Protein AF-L1PBV8-F1 (afdb_monomer)

Structure (mmCIF, N/CA/C/O backbone):
data_AF-L1PBV8-F1
#
_entry.id   AF-L1PBV8-F1
#
loop_
_atom_site.group_PDB
_atom_site.id
_atom_site.type_symbol
_atom_site.label_atom_id
_atom_site.label_alt_id
_atom_site.label_comp_id
_atom_site.label_asym_id
_atom_site.label_entity_id
_atom_site.label_seq_id
_atom_site.pdbx_PDB_ins_code
_atom_site.Cartn_x
_atom_site.Cartn_y
_atom_site.Cartn_z
_atom_site.occupancy
_atom_site.B_iso_or_equiv
_atom_site.auth_seq_id
_atom_site.auth_comp_id
_atom_site.auth_asym_id
_atom_site.auth_atom_id
_atom_site.pdbx_PDB_model_num
ATOM 1 N N . MET A 1 1 ? 6.139 1.799 -35.272 1.00 33.28 1 MET A N 1
ATOM 2 C CA . MET A 1 1 ? 6.648 1.652 -33.891 1.00 33.28 1 MET A CA 1
ATOM 3 C C . MET A 1 1 ? 5.476 1.896 -32.948 1.00 33.28 1 MET A C 1
ATOM 5 O O . MET A 1 1 ? 4.983 3.016 -32.897 1.00 33.28 1 MET A O 1
ATOM 9 N N . ARG A 1 2 ? 4.909 0.846 -32.334 1.00 30.06 2 ARG A N 1
ATOM 10 C CA . ARG A 1 2 ? 3.790 1.007 -31.390 1.00 30.06 2 ARG A CA 1
ATOM 11 C C . ARG A 1 2 ? 4.340 1.706 -30.152 1.00 30.06 2 ARG A C 1
ATOM 13 O O . ARG A 1 2 ? 5.261 1.192 -29.528 1.00 30.06 2 ARG A O 1
ATOM 20 N N . THR A 1 3 ? 3.807 2.881 -29.839 1.00 30.48 3 THR A N 1
ATOM 21 C CA . THR A 1 3 ? 4.026 3.547 -28.558 1.00 30.48 3 THR A CA 1
ATOM 22 C C . THR A 1 3 ? 3.743 2.536 -27.452 1.00 30.48 3 THR A C 1
ATOM 24 O O . THR A 1 3 ? 2.644 1.981 -27.387 1.00 30.48 3 THR A O 1
ATOM 27 N N . LEU A 1 4 ? 4.741 2.259 -26.610 1.00 34.09 4 LEU A N 1
ATOM 28 C CA . LEU A 1 4 ? 4.558 1.561 -25.341 1.00 34.09 4 LEU A CA 1
ATOM 29 C C . LEU A 1 4 ? 3.706 2.476 -24.452 1.00 34.09 4 LEU A C 1
ATOM 31 O O . LEU A 1 4 ? 4.197 3.147 -23.554 1.00 34.09 4 LEU A O 1
ATOM 35 N N . LYS A 1 5 ? 2.400 2.537 -24.730 1.00 39.69 5 LYS A N 1
ATOM 36 C CA . LYS A 1 5 ? 1.401 3.005 -23.776 1.00 39.69 5 LYS A CA 1
ATOM 37 C C . LYS A 1 5 ? 1.345 1.945 -22.686 1.00 39.69 5 LYS A C 1
ATOM 39 O O . LYS A 1 5 ? 0.474 1.077 -22.690 1.00 39.69 5 LYS A O 1
ATOM 44 N N . ILE A 1 6 ? 2.315 1.982 -21.778 1.00 41.94 6 ILE A N 1
ATOM 45 C CA . ILE A 1 6 ? 2.249 1.260 -20.515 1.00 41.94 6 ILE A CA 1
ATOM 46 C C . ILE A 1 6 ? 1.164 1.988 -19.721 1.00 41.94 6 ILE A C 1
ATOM 48 O O . ILE A 1 6 ? 1.432 2.930 -18.987 1.00 41.94 6 ILE A O 1
ATOM 52 N N . LEU A 1 7 ? -0.091 1.612 -19.980 1.00 38.19 7 LEU A N 1
ATOM 53 C CA . LEU A 1 7 ? -1.284 2.158 -19.343 1.00 38.19 7 LEU A CA 1
ATOM 54 C C . LEU A 1 7 ? -1.047 2.330 -17.833 1.00 38.19 7 LEU A C 1
ATOM 56 O O . LEU A 1 7 ? -0.666 1.353 -17.174 1.00 38.19 7 LEU A O 1
ATOM 60 N N . PRO A 1 8 ? -1.350 3.499 -17.242 1.00 46.03 8 PRO A N 1
ATOM 61 C CA . PRO A 1 8 ? -1.482 3.632 -15.799 1.00 46.03 8 PRO A CA 1
ATOM 62 C C . PRO A 1 8 ? -2.819 2.998 -15.392 1.00 46.03 8 PRO A C 1
ATOM 64 O O . PRO A 1 8 ? -3.732 3.673 -14.931 1.00 46.03 8 PRO A O 1
ATOM 67 N N . TYR A 1 9 ? -2.981 1.693 -15.629 1.00 45.00 9 TYR A N 1
ATOM 68 C CA . TYR A 1 9 ? -4.255 0.992 -15.450 1.00 45.00 9 TYR A CA 1
ATOM 69 C C . TYR A 1 9 ? -4.665 0.906 -13.971 1.00 45.00 9 TYR A C 1
ATOM 71 O O . TYR A 1 9 ? -5.845 0.759 -13.669 1.00 45.00 9 TYR A O 1
ATOM 79 N N . PHE A 1 10 ? -3.705 1.010 -13.046 1.00 45.94 10 PHE A N 1
ATOM 80 C CA . PHE A 1 10 ? -3.956 0.888 -11.608 1.00 45.94 10 PHE A CA 1
ATOM 81 C C . PHE A 1 10 ? -4.383 2.204 -10.947 1.00 45.94 10 PHE A C 1
ATOM 83 O O . PHE A 1 10 ? -5.400 2.218 -10.260 1.00 45.94 10 PHE A O 1
ATOM 90 N N . ALA A 1 11 ? -3.675 3.311 -11.192 1.00 44.47 11 ALA A N 1
ATOM 91 C CA . ALA A 1 11 ? -3.990 4.601 -10.570 1.00 44.47 11 ALA A CA 1
ATOM 92 C C . ALA A 1 11 ? -5.288 5.232 -11.108 1.00 44.47 11 ALA A C 1
ATOM 94 O O . ALA A 1 11 ? -6.018 5.878 -10.364 1.00 44.47 11 ALA A O 1
ATOM 95 N N . SER A 1 12 ? -5.609 5.015 -12.389 1.00 46.34 12 SER A N 1
ATOM 96 C CA . SER A 1 12 ? -6.782 5.628 -13.035 1.00 46.34 12 SER A CA 1
ATOM 97 C C . SER A 1 12 ? -8.116 4.929 -12.736 1.00 46.34 12 SER A C 1
ATOM 99 O O . SER A 1 12 ? -9.165 5.541 -12.916 1.00 46.34 12 SER A O 1
ATOM 101 N N . ASN A 1 13 ? -8.096 3.683 -12.242 1.00 43.53 13 ASN A N 1
ATOM 102 C CA . ASN A 1 13 ? -9.305 2.892 -11.964 1.00 43.53 13 ASN A CA 1
ATOM 103 C C . ASN A 1 13 ? -9.611 2.710 -10.469 1.00 43.53 13 ASN A C 1
ATOM 105 O O . ASN A 1 13 ? -10.654 2.152 -10.124 1.00 43.53 13 ASN A O 1
ATOM 109 N N . LEU A 1 14 ? -8.737 3.166 -9.566 1.00 50.25 14 LEU A N 1
ATOM 110 C CA . LEU A 1 14 ? -9.066 3.213 -8.146 1.00 50.25 14 LEU A CA 1
ATOM 111 C C . LEU A 1 14 ? -9.807 4.513 -7.845 1.00 50.25 14 LEU A C 1
ATOM 113 O O . LEU A 1 14 ? -9.239 5.602 -7.892 1.00 50.25 14 LEU A O 1
ATOM 117 N N . ASN A 1 15 ? -11.077 4.393 -7.463 1.00 50.03 15 ASN A N 1
ATOM 118 C CA . ASN A 1 15 ? -11.784 5.485 -6.815 1.00 50.03 15 ASN A CA 1
ATOM 119 C C . ASN A 1 15 ? -11.184 5.695 -5.412 1.00 50.03 15 ASN A C 1
ATOM 121 O O . ASN A 1 15 ? -11.700 5.190 -4.418 1.00 50.03 15 ASN A O 1
ATOM 125 N N . LEU A 1 16 ? -10.063 6.418 -5.337 1.00 51.72 16 LEU A N 1
ATOM 126 C CA . LEU A 1 16 ? -9.373 6.761 -4.090 1.00 51.72 16 LEU A CA 1
ATOM 127 C C . LEU A 1 16 ? -10.283 7.537 -3.122 1.00 51.72 16 LEU A C 1
ATOM 129 O O . LEU A 1 16 ? -10.093 7.446 -1.914 1.00 51.72 16 LEU A O 1
ATOM 133 N N . LYS A 1 17 ? -11.330 8.212 -3.622 1.00 48.12 17 LYS A N 1
ATOM 134 C CA . LYS A 1 17 ? -12.348 8.854 -2.774 1.00 48.12 17 LYS A CA 1
ATOM 135 C C . LYS A 1 17 ? -13.207 7.843 -2.009 1.00 48.12 17 LYS A C 1
ATOM 137 O O . LYS A 1 17 ? -13.661 8.156 -0.919 1.00 48.12 17 LYS A O 1
ATOM 142 N N . ALA A 1 18 ? -13.384 6.617 -2.511 1.00 49.16 18 ALA A N 1
ATOM 143 C CA . ALA A 1 18 ? -14.081 5.552 -1.777 1.00 49.16 18 ALA A CA 1
ATOM 144 C C . ALA A 1 18 ? -13.273 5.026 -0.570 1.00 49.16 18 ALA A C 1
ATOM 146 O O . ALA A 1 18 ? -13.808 4.318 0.282 1.00 49.16 18 ALA A O 1
ATOM 147 N N . LEU A 1 19 ? -11.981 5.368 -0.483 1.00 49.88 19 LEU A N 1
ATOM 148 C CA . LEU A 1 19 ? -11.127 5.051 0.660 1.00 49.88 19 LEU A CA 1
ATOM 149 C C . LEU A 1 19 ? -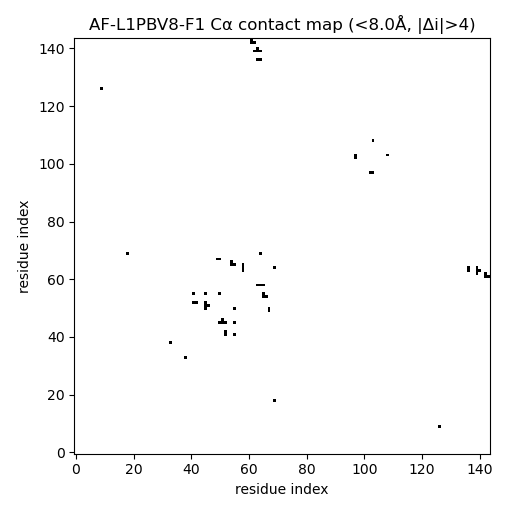11.165 6.123 1.762 1.00 49.88 19 LEU A C 1
ATOM 151 O O . LEU A 1 19 ? -10.698 5.851 2.871 1.00 49.88 19 LEU A O 1
ATOM 155 N N . GLU A 1 20 ? -11.725 7.303 1.512 1.00 49.78 20 GLU A N 1
ATOM 156 C CA . GLU A 1 20 ? -11.872 8.339 2.532 1.00 49.78 20 GLU A CA 1
ATOM 157 C C . GLU A 1 20 ? -13.130 8.056 3.368 1.00 49.78 20 GLU A C 1
ATOM 159 O O . GLU A 1 20 ? -14.251 8.101 2.866 1.00 49.78 20 GLU A O 1
ATOM 164 N N . LYS A 1 21 ? -12.959 7.715 4.657 1.00 55.66 21 LYS A N 1
ATOM 165 C CA . LYS A 1 21 ? -14.104 7.589 5.575 1.00 55.66 21 LYS A CA 1
ATOM 166 C C . LYS A 1 21 ? -14.724 8.974 5.793 1.00 55.66 21 LYS A C 1
ATOM 168 O O . LYS A 1 21 ? -14.017 9.945 6.063 1.00 55.66 21 LYS A O 1
ATOM 173 N N . THR A 1 22 ? -16.052 9.025 5.744 1.00 49.38 22 THR A N 1
ATOM 174 C CA . THR A 1 22 ? -16.882 10.175 6.118 1.00 49.38 22 THR A CA 1
ATOM 175 C C . THR A 1 22 ? -16.525 10.641 7.537 1.00 49.38 22 THR A C 1
ATOM 177 O O . THR A 1 22 ? -16.325 9.795 8.416 1.00 49.38 22 THR A O 1
ATOM 180 N N . PRO A 1 23 ? -16.436 11.956 7.809 1.00 47.06 23 PRO A N 1
ATOM 181 C CA . PRO A 1 23 ? -16.125 12.454 9.145 1.00 47.06 23 PRO A CA 1
ATOM 182 C C . PRO A 1 23 ? -17.177 11.979 10.155 1.00 47.06 23 PRO A C 1
ATOM 184 O O . PRO A 1 23 ? -18.353 12.334 10.074 1.00 47.06 23 PRO A O 1
ATOM 187 N N . LEU A 1 24 ? -16.746 11.153 11.111 1.00 55.78 24 LEU A N 1
ATOM 188 C CA . LEU A 1 24 ? -17.604 10.631 12.168 1.00 55.78 24 LEU A CA 1
ATOM 189 C C . LEU A 1 24 ? -17.941 11.769 13.138 1.00 55.78 24 LEU A C 1
ATOM 191 O O . LEU A 1 24 ? -17.062 12.288 13.829 1.00 55.78 24 LEU A O 1
ATOM 195 N N . ASN A 1 25 ? -19.209 12.168 13.185 1.00 54.03 25 ASN A N 1
ATOM 196 C CA . ASN A 1 25 ? -19.694 13.168 14.127 1.00 54.03 25 ASN A CA 1
ATOM 197 C C . ASN A 1 25 ? -19.674 12.559 15.547 1.00 54.03 25 ASN A C 1
ATOM 199 O O . ASN A 1 25 ? -20.482 11.689 15.876 1.00 54.03 25 ASN A O 1
ATOM 203 N N . LYS A 1 26 ? -18.683 12.943 16.363 1.00 59.06 26 LYS A N 1
ATOM 204 C CA . LYS A 1 26 ? -18.344 12.323 17.661 1.00 59.06 26 LYS A CA 1
ATOM 205 C C . LYS A 1 26 ? -19.278 12.766 18.798 1.00 59.06 26 LYS A C 1
ATOM 207 O O . LYS A 1 26 ? -18.813 13.289 19.804 1.00 59.06 26 LYS A O 1
ATOM 212 N N . SER A 1 27 ? -20.588 12.580 18.660 1.00 63.72 27 SER A N 1
ATOM 213 C CA . SER A 1 27 ? -21.551 12.967 19.708 1.00 63.72 27 SER A CA 1
ATOM 214 C C . SER A 1 27 ? -21.991 11.819 20.624 1.00 63.72 27 SER A C 1
ATOM 216 O O . SER A 1 27 ? -22.667 12.063 21.620 1.00 63.72 27 SER A O 1
ATOM 218 N N . LYS A 1 28 ? -21.609 10.568 20.328 1.00 79.56 28 LYS A N 1
ATOM 219 C CA . LYS A 1 28 ? -22.015 9.375 21.091 1.00 79.56 28 LYS A CA 1
ATOM 220 C C . LYS A 1 28 ? -20.802 8.635 21.651 1.00 79.56 28 LYS A C 1
ATOM 222 O O . LYS A 1 28 ? -19.797 8.484 20.959 1.00 79.56 28 LYS A O 1
ATOM 227 N N . TYR A 1 29 ? -20.913 8.156 22.889 1.00 80.69 29 TYR A N 1
ATOM 228 C CA . TYR A 1 29 ? -19.892 7.355 23.564 1.00 80.69 29 TYR A CA 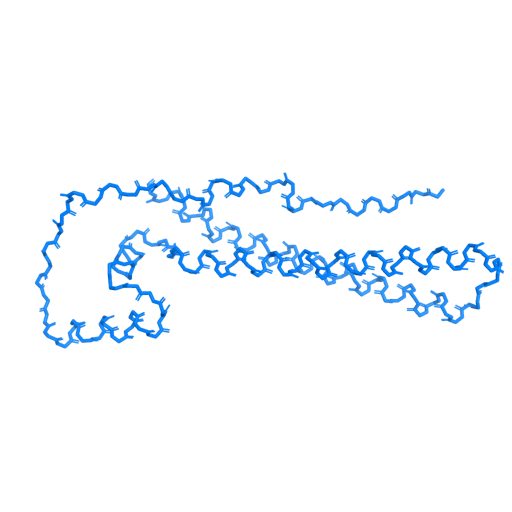1
ATOM 229 C C . TYR A 1 29 ? -20.470 6.020 24.045 1.00 80.69 29 TYR A C 1
ATOM 231 O O . TYR A 1 29 ? -21.644 5.925 24.397 1.00 80.69 29 TYR A O 1
ATOM 239 N N . LEU A 1 30 ? -19.622 4.992 24.063 1.00 84.44 30 LEU A N 1
ATOM 240 C CA . LEU A 1 30 ? -19.910 3.665 24.603 1.00 84.44 30 LEU A CA 1
ATOM 241 C C . LEU A 1 30 ? -19.030 3.446 25.838 1.00 84.44 30 LEU A C 1
ATOM 243 O O . LEU A 1 30 ? -17.815 3.635 25.766 1.00 84.44 30 LEU A O 1
ATOM 247 N N . ILE A 1 31 ? -19.624 3.034 26.959 1.00 92.00 31 ILE A N 1
ATOM 248 C CA . ILE A 1 31 ? -18.881 2.665 28.171 1.00 92.00 31 ILE A CA 1
ATOM 249 C C . ILE A 1 31 ? -18.725 1.143 28.201 1.00 92.00 31 ILE A C 1
ATOM 251 O O . ILE A 1 31 ? -19.709 0.415 28.290 1.00 92.00 31 ILE A O 1
ATOM 255 N N . LEU A 1 32 ? -17.479 0.670 28.165 1.00 91.44 32 LEU A N 1
ATOM 256 C CA . LEU A 1 32 ? -17.116 -0.743 28.284 1.00 91.44 32 LEU A CA 1
ATOM 257 C C . LEU A 1 32 ? -16.444 -1.000 29.635 1.00 91.44 32 LEU A C 1
ATOM 259 O O . LEU A 1 32 ? -15.454 -0.350 29.976 1.00 91.44 32 LEU A O 1
ATOM 263 N N . ARG A 1 33 ? -16.964 -1.972 30.393 1.00 95.00 33 ARG A N 1
ATOM 264 C CA . ARG A 1 33 ? -16.322 -2.489 31.610 1.00 95.00 33 ARG A CA 1
ATOM 265 C C . ARG A 1 33 ? -15.541 -3.753 31.269 1.00 95.00 33 ARG A C 1
ATOM 267 O O . ARG A 1 33 ? -16.100 -4.697 30.725 1.00 95.00 33 ARG A O 1
ATOM 274 N N . ILE A 1 34 ? -14.257 -3.750 31.601 1.00 95.44 34 ILE A N 1
ATOM 275 C CA . ILE A 1 34 ? -13.307 -4.844 31.372 1.00 95.44 34 ILE A CA 1
ATOM 276 C C . ILE A 1 34 ? -12.368 -4.944 32.576 1.00 95.44 34 ILE A C 1
ATOM 278 O O . ILE A 1 34 ? -12.295 -4.008 33.375 1.00 95.44 34 ILE A O 1
ATOM 282 N N . SER A 1 35 ? -11.641 -6.055 32.706 1.00 97.88 35 SER A N 1
ATOM 283 C CA . SER A 1 35 ? -10.598 -6.166 33.728 1.00 97.88 35 SER A CA 1
ATOM 284 C C . SER A 1 35 ? -9.460 -5.172 33.473 1.00 97.88 35 SER A C 1
ATOM 286 O O . SER A 1 35 ? -9.193 -4.779 32.332 1.00 97.88 35 SER A O 1
ATOM 288 N N . GLU A 1 36 ? -8.741 -4.803 34.535 1.00 97.25 36 GLU A N 1
ATOM 289 C CA . GLU A 1 36 ? -7.588 -3.902 34.418 1.00 97.25 36 GLU A CA 1
ATOM 290 C C . GLU A 1 36 ? -6.499 -4.502 33.515 1.00 97.25 36 GLU A C 1
ATOM 292 O O . GLU A 1 36 ? -5.992 -3.834 32.617 1.00 97.25 36 GLU A O 1
ATOM 297 N N . SER A 1 37 ? -6.227 -5.803 33.657 1.00 97.38 37 SER A N 1
ATOM 298 C CA . SER A 1 37 ? -5.264 -6.521 32.812 1.00 97.38 37 SER A CA 1
ATOM 299 C C . SER A 1 37 ? -5.621 -6.462 31.323 1.00 97.38 37 SER A C 1
ATOM 301 O O . SER A 1 37 ? -4.748 -6.281 30.470 1.00 97.38 37 SER A O 1
ATOM 303 N N . GLN A 1 38 ? -6.910 -6.561 30.991 1.00 96.94 38 GLN A N 1
ATOM 304 C CA . GLN A 1 38 ? -7.387 -6.462 29.616 1.00 96.94 38 GLN A CA 1
ATOM 305 C C . GLN A 1 38 ? -7.210 -5.041 29.070 1.00 96.94 38 GLN A C 1
ATOM 307 O O . GLN A 1 38 ? -6.775 -4.861 27.930 1.00 96.94 38 GLN A O 1
ATOM 312 N N . LYS A 1 39 ? -7.504 -4.029 29.893 1.00 96.00 39 LYS A N 1
ATOM 313 C CA . LYS A 1 39 ? -7.341 -2.615 29.544 1.00 96.00 39 LYS A CA 1
ATOM 314 C C . LYS A 1 39 ? -5.880 -2.267 29.271 1.00 96.00 39 LYS A C 1
ATOM 316 O O . LYS A 1 39 ? -5.589 -1.611 28.271 1.00 96.00 39 LYS A O 1
ATOM 321 N N . GLU A 1 40 ? -4.964 -2.730 30.116 1.00 96.88 40 GLU A N 1
ATOM 322 C CA . GLU A 1 40 ? -3.524 -2.555 29.913 1.00 96.88 40 GLU A CA 1
ATOM 323 C C . GLU A 1 40 ? -3.047 -3.211 28.618 1.00 96.88 40 GLU A C 1
ATOM 325 O O . GLU A 1 40 ? -2.342 -2.587 27.819 1.00 96.88 40 GLU A O 1
ATOM 330 N N . ARG A 1 41 ? -3.488 -4.447 28.363 1.00 96.62 41 ARG A N 1
ATOM 331 C CA . ARG A 1 41 ? -3.160 -5.165 27.130 1.00 96.62 41 ARG A CA 1
ATOM 332 C C . ARG A 1 41 ? -3.623 -4.399 25.891 1.00 96.62 41 ARG A C 1
ATOM 334 O O . ARG A 1 41 ? -2.860 -4.278 24.936 1.00 96.62 41 ARG A O 1
ATOM 341 N N . TRP A 1 42 ? -4.843 -3.864 25.893 1.00 95.75 42 TRP A N 1
ATOM 342 C CA . TRP A 1 42 ? -5.353 -3.078 24.766 1.00 95.75 42 TRP A CA 1
ATOM 343 C C . TRP A 1 42 ? -4.594 -1.767 24.569 1.00 95.75 42 TRP A C 1
ATOM 345 O O . TRP A 1 42 ? -4.278 -1.420 23.432 1.00 95.75 42 TRP A O 1
ATOM 355 N N . LYS A 1 43 ? -4.237 -1.065 25.652 1.00 94.94 43 LYS A N 1
ATOM 356 C CA . LYS A 1 43 ? -3.390 0.134 25.569 1.00 94.94 43 LYS A CA 1
ATOM 357 C C . LYS A 1 43 ? -2.041 -0.188 24.927 1.00 94.94 43 LYS A C 1
ATOM 359 O O . LYS A 1 43 ? -1.647 0.496 23.983 1.00 94.94 43 LYS A O 1
ATOM 364 N N . ARG A 1 44 ? -1.376 -1.257 25.378 1.00 96.25 44 ARG A N 1
ATOM 365 C CA . ARG A 1 44 ? -0.100 -1.713 24.806 1.00 96.25 44 ARG A CA 1
ATOM 366 C C . ARG A 1 44 ? -0.239 -2.036 23.319 1.00 96.25 44 ARG A C 1
ATOM 368 O O . ARG A 1 44 ? 0.512 -1.498 22.514 1.00 96.25 44 ARG A O 1
ATOM 375 N N . LEU A 1 45 ? -1.259 -2.812 22.950 1.00 92.81 45 LEU A N 1
ATOM 376 C CA . LEU A 1 45 ? -1.515 -3.177 21.556 1.00 92.81 45 LEU A CA 1
ATOM 377 C C . LEU A 1 45 ? -1.786 -1.946 20.675 1.00 92.81 45 LEU A C 1
ATOM 379 O O . LEU A 1 45 ? -1.309 -1.877 19.544 1.00 92.81 45 LEU A O 1
ATOM 383 N N . SER A 1 46 ? -2.527 -0.957 21.186 1.00 91.19 46 SER A N 1
ATOM 384 C CA . SER A 1 46 ? -2.778 0.288 20.452 1.00 91.19 46 SER A CA 1
ATOM 385 C C . SER A 1 46 ? -1.489 1.089 20.223 1.00 91.19 46 SER A C 1
ATOM 387 O O . SER A 1 46 ? -1.256 1.569 19.114 1.00 91.19 46 SER A O 1
ATOM 389 N N . ALA A 1 47 ? -0.600 1.144 21.221 1.00 90.75 47 ALA A N 1
ATOM 390 C CA . ALA A 1 47 ? 0.695 1.809 21.112 1.00 90.75 47 ALA A CA 1
ATOM 391 C C . ALA A 1 47 ? 1.633 1.104 20.117 1.00 90.75 47 ALA A C 1
ATOM 393 O O . ALA A 1 47 ? 2.208 1.764 19.252 1.00 90.75 47 ALA A O 1
ATOM 394 N N . GLU A 1 48 ? 1.735 -0.227 20.181 1.00 89.44 48 GLU A N 1
ATOM 395 C CA . GLU A 1 48 ? 2.517 -1.040 19.234 1.00 89.44 48 GLU A CA 1
ATOM 396 C C . GLU A 1 48 ? 2.064 -0.808 17.786 1.00 89.44 48 GLU A C 1
ATOM 398 O O . GLU A 1 48 ? 2.885 -0.621 16.887 1.00 89.44 48 GLU A O 1
ATOM 403 N N . ARG A 1 49 ? 0.745 -0.743 17.567 1.00 83.12 49 ARG A N 1
ATOM 404 C CA . ARG A 1 49 ? 0.140 -0.483 16.252 1.00 83.12 49 ARG A CA 1
ATOM 405 C C . ARG A 1 49 ? 0.109 0.997 15.863 1.00 83.12 49 ARG A C 1
ATOM 407 O O . ARG A 1 49 ? -0.389 1.321 14.787 1.00 83.12 49 ARG A O 1
ATOM 414 N N . LYS A 1 50 ? 0.628 1.896 16.709 1.00 86.06 50 LYS A N 1
ATOM 415 C CA . LYS A 1 50 ? 0.607 3.358 16.513 1.00 86.06 50 LYS A CA 1
ATOM 416 C C . LYS A 1 50 ? -0.799 3.885 16.188 1.00 86.06 50 LYS A C 1
ATOM 418 O O . LYS A 1 50 ? -0.967 4.721 15.301 1.00 86.06 50 LYS A O 1
ATOM 423 N N . THR A 1 51 ? -1.802 3.367 16.893 1.00 85.88 51 THR A N 1
ATOM 424 C CA . THR A 1 51 ? -3.221 3.704 16.731 1.00 85.88 51 THR A CA 1
ATOM 425 C C . THR A 1 51 ? -3.832 4.122 18.070 1.00 85.88 51 THR A C 1
ATOM 427 O O . THR A 1 51 ? -3.230 3.920 19.126 1.00 85.88 51 THR A O 1
ATOM 430 N N . THR A 1 52 ? -5.022 4.721 18.056 1.00 89.12 52 THR A N 1
ATOM 431 C CA . THR A 1 52 ? -5.726 5.044 19.304 1.00 89.12 52 THR A CA 1
ATOM 432 C C . THR A 1 52 ? -6.466 3.822 19.844 1.00 89.12 52 THR A C 1
ATOM 434 O O . THR A 1 52 ? -6.815 2.906 19.100 1.00 89.12 52 THR A O 1
ATOM 437 N N . LEU A 1 53 ? -6.751 3.804 21.149 1.00 90.25 53 LEU A N 1
ATOM 438 C CA . LEU A 1 53 ? -7.573 2.747 21.747 1.00 90.25 53 LEU A CA 1
ATOM 439 C C . LEU A 1 53 ? -8.970 2.686 21.105 1.00 90.25 53 LEU A C 1
ATOM 441 O O . LEU A 1 53 ? -9.500 1.602 20.885 1.00 90.25 53 LEU A O 1
ATOM 445 N N . THR A 1 54 ? -9.538 3.844 20.760 1.00 88.50 54 THR A N 1
ATOM 446 C CA . THR A 1 54 ? -10.812 3.944 20.041 1.00 88.50 54 THR A CA 1
ATOM 447 C C . THR A 1 54 ? -10.724 3.287 18.668 1.00 88.50 54 THR A C 1
ATOM 449 O O . THR A 1 54 ? -11.555 2.445 18.349 1.00 88.50 54 THR A O 1
ATOM 452 N N . ASP A 1 55 ? -9.699 3.613 17.880 1.00 84.88 55 ASP A N 1
ATOM 453 C CA . ASP A 1 55 ? -9.510 3.035 16.545 1.00 84.88 55 ASP A CA 1
ATOM 454 C C . ASP A 1 55 ? -9.234 1.529 16.607 1.00 84.88 55 ASP A C 1
ATOM 456 O O . ASP A 1 55 ? -9.711 0.778 15.757 1.00 84.88 55 ASP A O 1
ATOM 460 N N . LEU A 1 56 ? -8.501 1.067 17.627 1.00 88.56 56 LEU A N 1
ATOM 461 C CA . LEU A 1 56 ? -8.276 -0.356 17.878 1.00 88.56 56 LEU A CA 1
ATOM 462 C C . L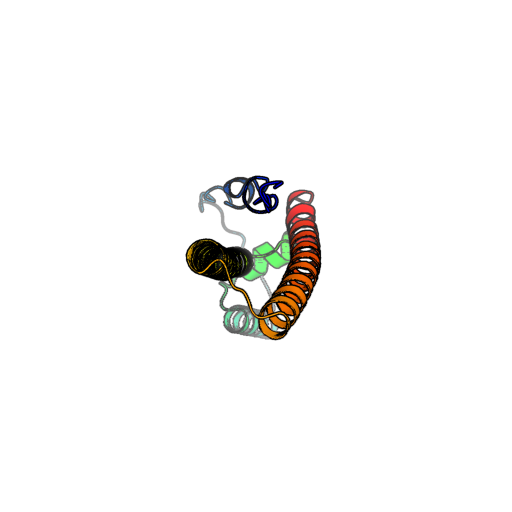EU A 1 56 ? -9.596 -1.091 18.148 1.00 88.56 56 LEU A C 1
ATOM 464 O O . LEU A 1 56 ? -9.826 -2.152 17.579 1.00 88.56 56 LEU A O 1
ATOM 468 N N . ILE A 1 57 ? -10.465 -0.535 18.998 1.00 89.94 57 ILE A N 1
ATOM 469 C CA . ILE A 1 57 ? -11.761 -1.149 19.320 1.00 89.94 57 ILE A CA 1
ATOM 470 C C . ILE A 1 57 ? -12.681 -1.131 18.098 1.00 89.94 57 ILE A C 1
ATOM 472 O O . ILE A 1 57 ? -13.269 -2.156 17.773 1.00 89.94 57 ILE A O 1
ATOM 476 N N . ILE A 1 58 ? -12.776 0.003 17.398 1.00 85.19 58 ILE A N 1
ATOM 477 C CA . ILE A 1 58 ? -13.609 0.130 16.196 1.00 85.19 58 ILE A CA 1
ATOM 478 C C . ILE A 1 58 ? -13.153 -0.868 15.129 1.00 85.19 58 ILE A C 1
ATOM 480 O O . ILE A 1 58 ? -13.973 -1.631 14.640 1.00 85.19 58 ILE A O 1
ATOM 484 N N . SER A 1 59 ? -11.856 -0.923 14.810 1.00 81.38 59 SER A N 1
ATOM 485 C CA . SER A 1 59 ? -11.333 -1.876 13.813 1.00 81.38 59 SER A CA 1
ATOM 486 C C . SER A 1 59 ? -11.541 -3.335 14.218 1.00 81.38 59 SER A C 1
ATOM 488 O O . SER A 1 59 ? -11.880 -4.156 13.372 1.00 81.38 59 SER A O 1
ATOM 490 N N . ALA A 1 60 ? -11.402 -3.665 15.505 1.00 84.56 60 ALA A N 1
ATOM 491 C CA . ALA A 1 60 ? -11.655 -5.016 15.999 1.00 84.56 60 ALA A CA 1
ATOM 492 C C . ALA A 1 60 ? -13.135 -5.424 15.901 1.00 84.56 60 ALA A C 1
ATOM 494 O O . ALA A 1 60 ? -13.418 -6.594 15.657 1.00 84.56 60 ALA A O 1
ATOM 495 N N . VAL A 1 61 ? -14.065 -4.483 16.095 1.00 84.38 61 VAL A N 1
ATOM 496 C CA . VAL A 1 61 ? -15.515 -4.731 16.002 1.00 84.38 61 VAL A CA 1
ATOM 497 C C . VAL A 1 61 ? -15.990 -4.745 14.551 1.00 84.38 61 VAL A C 1
ATOM 499 O O . VAL A 1 61 ? -16.753 -5.624 14.170 1.00 84.38 61 VAL A O 1
ATOM 502 N N . GLU A 1 62 ? -15.538 -3.789 13.741 1.00 80.56 62 GLU A N 1
ATOM 503 C CA . GLU A 1 62 ? -15.918 -3.673 12.328 1.00 80.56 62 GLU A CA 1
ATOM 504 C C . GLU A 1 62 ? -15.218 -4.718 11.446 1.00 80.56 62 GLU A C 1
ATOM 506 O O . GLU A 1 62 ? -15.621 -4.915 10.307 1.00 80.56 62 GLU A O 1
ATOM 511 N N . GLY A 1 63 ? -14.155 -5.366 11.938 1.00 71.12 63 GLY A N 1
ATOM 512 C CA . GLY A 1 63 ? -13.333 -6.284 11.143 1.00 71.12 63 GLY A CA 1
ATOM 513 C C . GLY A 1 63 ? -12.527 -5.590 10.042 1.00 71.12 63 GLY A C 1
ATOM 514 O O . GLY A 1 63 ? -11.986 -6.265 9.174 1.00 71.12 63 GLY A O 1
ATOM 515 N N . ASN A 1 64 ? -12.439 -4.258 10.093 1.00 72.25 64 ASN A N 1
ATOM 516 C CA . ASN A 1 64 ? -11.924 -3.417 9.021 1.00 72.25 64 ASN A CA 1
ATOM 517 C C . ASN A 1 64 ? -10.537 -2.859 9.333 1.00 72.25 64 ASN A C 1
ATOM 519 O O . ASN A 1 64 ? -10.229 -2.500 10.473 1.00 72.25 64 ASN A O 1
ATOM 523 N N . MET A 1 65 ? -9.740 -2.661 8.283 1.00 72.50 65 MET A N 1
ATOM 524 C CA . MET A 1 65 ? -8.474 -1.943 8.345 1.00 72.50 65 MET A CA 1
ATOM 525 C C . MET A 1 65 ? -8.661 -0.542 8.943 1.00 72.50 65 MET A C 1
ATOM 527 O O . MET A 1 65 ? -9.503 0.251 8.496 1.00 72.50 65 MET A O 1
ATOM 531 N N . ASN A 1 66 ? -7.840 -0.207 9.940 1.00 72.88 66 ASN A N 1
ATOM 532 C CA . ASN A 1 66 ? -7.918 1.091 10.595 1.00 72.88 66 ASN A CA 1
ATOM 533 C C . ASN A 1 66 ? -7.399 2.219 9.676 1.00 72.88 66 ASN A C 1
ATOM 535 O O . ASN A 1 66 ? -6.722 1.996 8.668 1.00 72.88 66 ASN A O 1
ATOM 539 N N . ALA A 1 67 ? -7.708 3.472 10.022 1.00 72.12 67 ALA A N 1
ATOM 540 C CA . ALA A 1 67 ? -7.354 4.624 9.191 1.00 72.12 67 ALA A CA 1
ATOM 541 C C . ALA A 1 67 ? -5.837 4.793 8.979 1.00 72.12 67 ALA A C 1
ATOM 543 O O . ALA A 1 67 ? -5.418 5.321 7.949 1.00 72.12 67 ALA A O 1
ATOM 544 N N . GLN A 1 68 ? -5.013 4.363 9.935 1.00 73.38 68 GLN A N 1
ATOM 545 C CA . GLN A 1 68 ? -3.558 4.463 9.855 1.00 73.38 68 GLN A CA 1
ATOM 546 C C . GLN A 1 68 ? -2.968 3.396 8.928 1.00 73.38 68 GLN A C 1
ATOM 548 O O . GLN A 1 68 ? -2.122 3.708 8.091 1.00 73.38 68 GLN A O 1
ATOM 553 N N . GLU A 1 69 ? -3.453 2.160 9.023 1.00 74.94 69 GLU A N 1
ATOM 554 C CA . GLU A 1 69 ? -3.109 1.065 8.110 1.00 74.94 69 GLU A CA 1
ATOM 555 C C . GLU A 1 69 ? -3.489 1.433 6.669 1.00 74.94 69 GLU A C 1
ATOM 557 O O . GLU A 1 69 ? -2.663 1.334 5.760 1.00 74.94 69 GLU A O 1
ATOM 562 N N . ARG A 1 70 ? -4.686 2.000 6.473 1.00 76.00 70 ARG A N 1
ATOM 563 C CA . ARG A 1 70 ? -5.141 2.499 5.169 1.00 76.00 70 ARG A CA 1
ATOM 564 C C . ARG A 1 70 ? -4.214 3.578 4.601 1.00 76.00 70 ARG A C 1
ATOM 566 O O . ARG A 1 70 ? -3.836 3.513 3.433 1.00 76.00 70 ARG A O 1
ATOM 573 N N . ARG A 1 71 ? -3.797 4.553 5.419 1.00 76.38 71 ARG A N 1
ATOM 574 C CA . ARG A 1 71 ? -2.827 5.587 5.006 1.00 76.38 71 ARG A CA 1
ATOM 575 C C . ARG A 1 71 ? -1.470 4.995 4.642 1.00 76.38 71 ARG A C 1
ATOM 577 O O . ARG A 1 71 ? -0.856 5.447 3.678 1.00 76.38 71 ARG A O 1
ATOM 584 N N . ALA A 1 72 ? -0.995 4.004 5.394 1.00 79.00 72 ALA A N 1
ATOM 585 C CA . ALA A 1 72 ? 0.271 3.341 5.104 1.00 79.00 72 ALA A CA 1
ATOM 586 C C . ALA A 1 72 ? 0.233 2.637 3.738 1.00 79.00 72 ALA A C 1
ATOM 588 O O . ALA A 1 72 ? 1.173 2.777 2.957 1.00 79.00 72 ALA A O 1
ATOM 589 N N . VAL A 1 73 ? -0.877 1.961 3.422 1.00 79.06 73 VAL A N 1
ATOM 590 C CA . VAL A 1 73 ? -1.110 1.344 2.109 1.00 79.06 73 VAL A CA 1
ATOM 591 C C . VAL A 1 73 ? -1.119 2.389 0.992 1.00 79.06 73 VAL A C 1
ATOM 593 O O . VAL A 1 73 ? -0.419 2.219 -0.004 1.00 79.06 73 VAL A O 1
ATOM 596 N N . LEU A 1 74 ? -1.853 3.493 1.160 1.00 77.38 74 LEU A N 1
ATOM 597 C CA . LEU A 1 74 ? -1.905 4.567 0.160 1.00 77.38 74 LEU A CA 1
ATOM 598 C C . LEU A 1 74 ? -0.521 5.174 -0.105 1.00 77.38 74 LEU A C 1
ATOM 600 O O . LEU A 1 74 ? -0.108 5.301 -1.255 1.00 77.38 74 LEU A O 1
ATOM 604 N N . LYS A 1 75 ? 0.237 5.464 0.958 1.00 80.00 75 LYS A N 1
ATOM 605 C CA . LYS A 1 75 ? 1.604 5.990 0.851 1.00 80.00 75 LYS A CA 1
ATOM 606 C C . LYS A 1 75 ? 2.557 4.998 0.182 1.00 80.00 75 LYS A C 1
ATOM 608 O O . LYS A 1 75 ? 3.481 5.399 -0.525 1.00 80.00 75 LYS A O 1
ATOM 613 N N . PHE A 1 76 ? 2.362 3.700 0.414 1.00 81.19 76 PHE A N 1
ATOM 614 C CA . PHE A 1 76 ? 3.124 2.664 -0.271 1.00 81.19 76 PHE A CA 1
ATOM 615 C C . PHE A 1 76 ? 2.847 2.678 -1.779 1.00 81.19 76 PHE A C 1
ATOM 617 O O . PHE A 1 76 ? 3.805 2.710 -2.548 1.00 81.19 76 PHE A O 1
ATOM 624 N N . ILE A 1 77 ? 1.574 2.727 -2.193 1.00 77.50 77 ILE A N 1
ATOM 625 C CA . ILE A 1 77 ? 1.170 2.810 -3.609 1.00 77.50 77 ILE A CA 1
ATOM 626 C C . ILE A 1 77 ? 1.779 4.053 -4.272 1.00 77.50 77 ILE A C 1
ATOM 628 O O . ILE A 1 77 ? 2.448 3.935 -5.293 1.00 77.50 77 ILE A O 1
ATOM 632 N N . GLU A 1 78 ? 1.657 5.222 -3.643 1.00 77.25 78 GLU A N 1
ATOM 633 C CA . GLU A 1 78 ? 2.220 6.476 -4.162 1.00 77.25 78 GLU A CA 1
ATOM 634 C C . GLU A 1 78 ? 3.748 6.402 -4.342 1.00 77.25 78 GLU A C 1
ATOM 636 O O . GLU A 1 78 ? 4.307 6.847 -5.347 1.00 77.25 78 GLU A O 1
ATOM 641 N N . LYS A 1 79 ? 4.461 5.798 -3.382 1.00 83.75 79 LYS A N 1
ATOM 642 C CA . LYS A 1 79 ? 5.913 5.597 -3.493 1.00 83.75 79 LYS A CA 1
ATOM 643 C C . LYS A 1 79 ? 6.268 4.687 -4.671 1.00 83.75 79 LYS A C 1
ATOM 645 O O . LYS A 1 79 ? 7.280 4.929 -5.328 1.00 83.75 79 LYS A O 1
ATOM 650 N N . GLN A 1 80 ? 5.469 3.654 -4.925 1.00 79.38 80 GLN A N 1
ATOM 651 C CA . GLN A 1 80 ? 5.672 2.751 -6.053 1.00 79.38 80 GLN A CA 1
ATOM 652 C C . GLN A 1 80 ? 5.434 3.447 -7.399 1.00 79.38 80 GLN A C 1
ATOM 654 O O . GLN A 1 80 ? 6.278 3.329 -8.288 1.00 79.38 80 GLN A O 1
ATOM 659 N N . ASP A 1 81 ? 4.358 4.225 -7.531 1.00 76.62 81 ASP A N 1
ATOM 660 C CA . ASP A 1 81 ? 4.067 4.990 -8.752 1.00 76.62 81 ASP A CA 1
ATOM 661 C C . ASP A 1 81 ? 5.207 5.964 -9.085 1.00 76.62 81 ASP A C 1
ATOM 663 O O . ASP A 1 81 ? 5.688 6.013 -10.220 1.00 76.62 81 ASP A O 1
ATOM 667 N N . ASN A 1 82 ? 5.736 6.656 -8.071 1.00 77.88 82 ASN A N 1
ATOM 668 C CA . ASN A 1 82 ? 6.889 7.544 -8.226 1.00 77.88 82 ASN A CA 1
ATOM 669 C C . ASN A 1 82 ? 8.156 6.820 -8.718 1.00 77.88 82 ASN A C 1
ATOM 671 O O . ASN A 1 82 ? 8.942 7.390 -9.478 1.00 77.88 82 ASN A O 1
ATOM 675 N N . ILE A 1 83 ? 8.387 5.573 -8.291 1.00 84.56 83 ILE A N 1
ATOM 676 C CA . ILE A 1 83 ? 9.525 4.769 -8.761 1.00 84.56 83 ILE A CA 1
ATOM 677 C C . ILE A 1 83 ? 9.343 4.411 -10.240 1.00 84.56 83 ILE A C 1
ATOM 679 O O . ILE A 1 83 ? 10.274 4.586 -11.027 1.00 84.56 83 ILE A O 1
ATOM 683 N N . PHE A 1 84 ? 8.149 3.968 -10.639 1.00 81.56 84 PHE A N 1
ATOM 684 C CA . PHE A 1 84 ? 7.877 3.604 -12.030 1.00 81.56 84 PHE A CA 1
ATOM 685 C C . PHE A 1 84 ? 7.926 4.802 -12.983 1.00 81.56 84 PHE A C 1
ATOM 687 O O . PHE A 1 84 ? 8.447 4.653 -14.086 1.00 81.56 84 PHE A O 1
ATOM 694 N N . ALA A 1 85 ? 7.498 5.990 -12.548 1.00 81.06 85 ALA A N 1
ATOM 695 C CA . ALA A 1 85 ? 7.648 7.217 -13.331 1.00 81.06 85 ALA A CA 1
ATOM 696 C C . ALA A 1 85 ? 9.125 7.537 -13.634 1.00 81.06 85 ALA A C 1
ATOM 698 O O . ALA A 1 85 ? 9.469 7.929 -14.748 1.00 81.06 85 ALA A O 1
ATOM 699 N N . LYS A 1 86 ? 10.033 7.316 -12.670 1.00 85.56 86 LYS A N 1
ATOM 700 C CA . LYS A 1 86 ? 11.482 7.489 -12.888 1.00 85.56 86 LYS A CA 1
ATOM 701 C C . LYS A 1 86 ? 12.048 6.459 -13.865 1.00 85.56 86 LYS A C 1
ATOM 703 O O . LYS A 1 86 ? 12.871 6.812 -14.705 1.00 85.56 86 LYS A O 1
ATOM 708 N N . ILE A 1 87 ? 11.601 5.206 -13.771 1.00 84.00 87 ILE A N 1
ATOM 709 C CA . ILE A 1 87 ? 11.997 4.140 -14.702 1.00 84.00 87 ILE A CA 1
ATOM 710 C C . ILE A 1 87 ? 11.554 4.489 -16.128 1.00 84.00 87 ILE A C 1
ATOM 712 O O . ILE A 1 87 ? 12.360 4.413 -1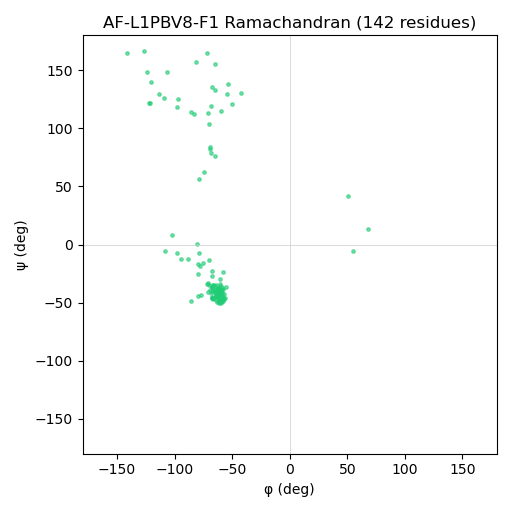7.051 1.00 84.00 87 ILE A O 1
ATOM 716 N N . GLU A 1 88 ? 10.305 4.922 -16.303 1.00 82.06 88 GLU A N 1
ATOM 717 C CA . GLU A 1 88 ? 9.771 5.353 -17.598 1.00 82.06 88 GLU A CA 1
ATOM 718 C C . GLU A 1 88 ? 10.581 6.513 -18.188 1.00 82.06 88 GLU A C 1
ATOM 720 O O . GLU A 1 88 ? 10.964 6.474 -19.358 1.00 82.06 88 GLU A O 1
ATOM 725 N N . ASN A 1 89 ? 10.930 7.503 -17.363 1.00 84.62 89 ASN A N 1
ATOM 726 C CA . ASN A 1 89 ? 11.764 8.619 -17.801 1.00 84.62 89 ASN A CA 1
ATOM 727 C C . ASN A 1 89 ? 13.145 8.157 -18.290 1.00 84.62 89 ASN A C 1
ATOM 729 O O . ASN A 1 89 ? 13.604 8.602 -19.342 1.00 84.62 89 ASN A O 1
ATOM 733 N N . ASN A 1 90 ? 13.786 7.230 -17.575 1.00 85.25 90 ASN A N 1
ATOM 734 C CA . ASN A 1 90 ? 15.080 6.677 -17.977 1.00 85.25 90 ASN A CA 1
ATOM 735 C C . ASN A 1 90 ? 14.985 5.889 -19.295 1.00 85.25 90 ASN A C 1
ATOM 737 O O . ASN A 1 90 ? 15.866 6.009 -20.145 1.00 85.25 90 ASN A O 1
ATOM 741 N N . ILE A 1 91 ? 13.907 5.122 -19.496 1.00 85.00 91 ILE A N 1
ATOM 742 C CA . ILE A 1 91 ? 13.641 4.402 -20.752 1.00 85.00 91 ILE A CA 1
ATOM 743 C C . ILE A 1 91 ? 13.505 5.390 -21.916 1.00 85.00 91 ILE A C 1
ATOM 745 O O . ILE A 1 91 ? 14.111 5.191 -22.969 1.00 85.00 91 ILE A O 1
ATOM 749 N N . ASN A 1 92 ? 12.759 6.480 -21.719 1.00 82.50 92 ASN A N 1
ATOM 750 C CA . ASN A 1 92 ? 12.583 7.518 -22.734 1.00 82.50 92 ASN A CA 1
ATOM 751 C C . ASN A 1 92 ? 13.907 8.217 -23.077 1.00 82.50 92 ASN A C 1
ATOM 753 O O . ASN A 1 92 ? 14.193 8.451 -24.251 1.00 82.50 92 ASN A O 1
ATOM 757 N N . GLN A 1 93 ? 14.740 8.507 -22.073 1.00 84.38 93 GLN A N 1
ATOM 758 C CA . GLN A 1 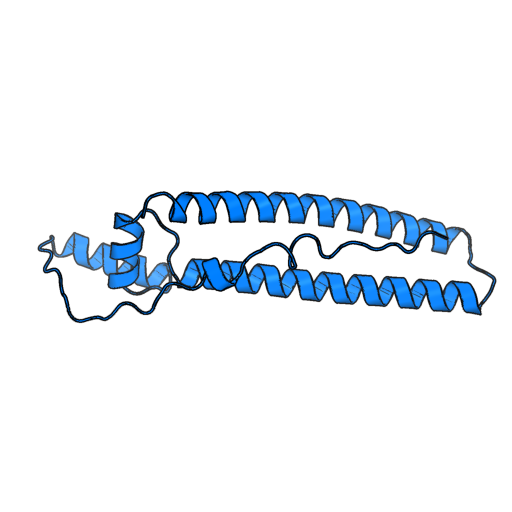93 ? 16.072 9.079 -22.286 1.00 84.38 93 GLN A CA 1
ATOM 759 C C . GLN A 1 93 ? 16.979 8.129 -23.071 1.00 84.38 93 GLN A C 1
ATOM 761 O O . GLN A 1 93 ? 17.632 8.560 -24.021 1.00 84.38 93 GLN A O 1
ATOM 766 N N . PHE A 1 94 ? 16.982 6.836 -22.731 1.00 83.38 94 PHE A N 1
ATOM 767 C CA . PHE A 1 94 ? 17.745 5.835 -23.475 1.00 83.38 94 PHE A CA 1
ATOM 768 C C . PHE A 1 94 ? 17.298 5.769 -24.941 1.00 83.38 94 PHE A C 1
ATOM 770 O O . PHE A 1 94 ? 18.131 5.832 -25.844 1.00 83.38 94 PHE A O 1
ATOM 777 N N . ALA A 1 95 ? 15.985 5.729 -25.190 1.00 81.25 95 ALA A N 1
ATOM 778 C CA . ALA A 1 95 ? 15.432 5.725 -26.542 1.00 81.25 95 ALA A CA 1
ATOM 779 C C . ALA A 1 95 ? 15.821 6.983 -27.337 1.00 81.25 95 ALA A C 1
ATOM 781 O O . ALA A 1 95 ? 16.177 6.886 -28.511 1.00 81.25 95 ALA A O 1
ATOM 782 N N . TYR A 1 96 ? 15.799 8.161 -26.704 1.00 84.38 96 TYR A N 1
ATOM 783 C CA . TYR A 1 96 ? 16.239 9.408 -27.330 1.00 84.38 96 TYR A CA 1
ATOM 784 C C . TYR A 1 96 ? 17.718 9.355 -27.738 1.00 84.38 96 TYR A C 1
ATOM 786 O O . TYR A 1 96 ? 18.051 9.671 -28.879 1.00 84.38 96 TYR A O 1
ATOM 794 N N . VAL A 1 97 ? 18.599 8.902 -26.839 1.00 81.62 97 VAL A N 1
ATOM 795 C CA . VAL A 1 97 ? 20.042 8.777 -27.110 1.00 81.62 97 VAL A CA 1
ATOM 796 C C . VAL A 1 97 ? 20.313 7.767 -28.226 1.00 81.62 97 VAL A C 1
ATOM 798 O O . VAL A 1 97 ? 21.075 8.069 -29.144 1.00 81.62 97 VAL A O 1
ATOM 801 N N . ALA A 1 98 ? 19.663 6.603 -28.180 1.00 77.94 98 ALA A N 1
ATOM 802 C CA . ALA A 1 98 ? 19.762 5.572 -29.209 1.00 77.94 98 ALA A CA 1
ATOM 803 C C . ALA A 1 98 ? 19.347 6.099 -30.595 1.00 77.94 98 ALA A C 1
ATOM 805 O O . ALA A 1 98 ? 20.063 5.915 -31.578 1.00 77.94 98 ALA A O 1
ATOM 806 N N . ASN A 1 99 ? 18.224 6.820 -30.665 1.00 77.81 99 ASN A N 1
ATOM 807 C CA . ASN A 1 99 ? 17.731 7.409 -31.911 1.00 77.81 99 ASN A CA 1
ATOM 808 C C . ASN A 1 99 ? 18.641 8.530 -32.438 1.00 77.81 99 ASN A C 1
ATOM 810 O O . ASN A 1 99 ? 18.813 8.659 -33.650 1.00 77.81 99 ASN A O 1
ATOM 814 N N . ALA A 1 100 ? 19.226 9.335 -31.547 1.00 81.69 100 ALA A N 1
ATOM 815 C CA . ALA A 1 100 ? 20.109 10.437 -31.919 1.00 81.69 100 ALA A CA 1
ATOM 816 C C . ALA A 1 100 ? 21.457 9.948 -32.468 1.00 81.69 100 ALA A C 1
ATOM 818 O O . ALA A 1 100 ? 21.958 10.501 -33.447 1.00 81.69 100 ALA A O 1
ATOM 819 N N . LYS A 1 101 ? 22.039 8.907 -31.859 1.00 73.19 101 LYS A N 1
ATOM 820 C CA . LYS A 1 101 ? 23.357 8.387 -32.250 1.00 73.19 101 LYS A CA 1
ATOM 821 C C . LYS A 1 101 ? 23.327 7.514 -33.505 1.00 73.19 101 LYS A C 1
ATOM 823 O O . LYS A 1 101 ? 24.380 7.325 -34.097 1.00 73.19 101 LYS A O 1
ATOM 828 N N . LYS A 1 102 ? 22.161 6.988 -33.912 1.00 68.12 102 LYS A N 1
ATOM 829 C CA . LYS A 1 102 ? 21.954 6.048 -35.045 1.00 68.12 102 LYS A CA 1
ATOM 830 C C . LYS A 1 102 ? 22.798 4.760 -35.020 1.00 68.12 102 LYS A C 1
ATOM 832 O O . LYS A 1 102 ? 22.554 3.874 -35.830 1.00 68.12 102 LYS A O 1
ATOM 837 N N . GLU A 1 103 ? 23.712 4.624 -34.068 1.00 66.25 103 GLU A N 1
ATOM 838 C CA . GLU A 1 103 ? 24.459 3.421 -33.737 1.00 66.25 103 GLU A CA 1
ATOM 839 C C . GLU A 1 103 ? 24.177 3.066 -32.276 1.00 66.25 103 GLU A C 1
ATOM 841 O O . GLU A 1 103 ? 24.397 3.863 -31.361 1.00 66.25 103 GLU A O 1
ATOM 846 N N . VAL A 1 104 ? 23.661 1.858 -32.063 1.00 66.81 104 VAL A N 1
ATOM 847 C CA . VAL A 1 104 ? 23.524 1.243 -30.742 1.00 66.81 104 VAL A CA 1
ATOM 848 C C . VAL A 1 104 ? 24.298 -0.061 -30.799 1.00 66.81 104 VAL A C 1
ATOM 850 O O . VAL A 1 104 ? 24.010 -0.915 -31.640 1.00 66.81 104 VAL A O 1
ATOM 853 N N . HIS A 1 105 ? 25.285 -0.228 -29.920 1.00 76.56 105 HIS A N 1
ATOM 854 C CA . HIS A 1 105 ? 26.027 -1.480 -29.842 1.00 76.56 105 HIS A CA 1
ATOM 855 C C . HIS A 1 105 ? 25.093 -2.612 -29.391 1.00 76.56 105 HIS A C 1
ATOM 857 O O . HIS A 1 105 ? 24.337 -2.472 -28.427 1.00 76.56 105 HIS A O 1
ATOM 863 N N . SER A 1 106 ? 25.149 -3.753 -30.081 1.00 75.88 106 SER A N 1
ATOM 864 C CA . SER A 1 106 ? 24.247 -4.892 -29.852 1.00 75.88 106 SER A CA 1
ATOM 865 C C . SER A 1 106 ? 24.248 -5.378 -28.398 1.00 75.88 106 SER A C 1
ATOM 867 O O . SER A 1 106 ? 23.193 -5.711 -27.865 1.00 75.88 106 SER A O 1
ATOM 869 N N . ALA A 1 107 ? 25.404 -5.353 -27.730 1.00 79.81 107 ALA A N 1
ATOM 870 C CA . ALA A 1 107 ? 25.539 -5.732 -26.326 1.00 79.81 107 ALA A CA 1
ATOM 871 C C . ALA A 1 107 ? 24.743 -4.815 -25.376 1.00 79.81 107 ALA A C 1
ATOM 873 O O . ALA A 1 107 ? 24.075 -5.307 -24.467 1.00 79.81 107 ALA A O 1
ATOM 874 N N . GLU A 1 108 ? 24.757 -3.499 -25.607 1.00 77.44 108 GLU A N 1
ATOM 875 C CA . GLU A 1 108 ? 24.002 -2.529 -24.801 1.00 77.44 108 GLU A CA 1
ATOM 876 C C . GLU A 1 108 ? 22.494 -2.675 -25.022 1.00 77.44 108 GLU A C 1
ATOM 878 O O . GLU A 1 108 ? 21.718 -2.619 -24.069 1.00 77.44 108 GLU A O 1
ATOM 883 N N . LEU A 1 109 ? 22.073 -2.935 -26.266 1.00 78.88 109 LEU A N 1
ATOM 884 C CA . LEU A 1 109 ? 20.670 -3.181 -26.598 1.00 78.88 109 LEU A CA 1
ATOM 885 C C . LEU A 1 109 ? 20.142 -4.469 -25.947 1.00 78.88 109 LEU A C 1
ATOM 887 O O . LEU A 1 109 ? 19.026 -4.481 -25.425 1.00 78.88 109 LEU A O 1
ATOM 891 N N . ILE A 1 110 ? 20.940 -5.541 -25.947 1.00 79.62 110 ILE A N 1
ATOM 892 C CA . ILE A 1 110 ? 20.596 -6.807 -25.284 1.00 79.62 110 ILE A CA 1
ATOM 893 C C . ILE A 1 110 ? 20.466 -6.592 -23.774 1.00 79.62 110 ILE A C 1
ATOM 895 O O . ILE A 1 110 ? 19.447 -6.967 -23.195 1.00 79.62 110 ILE A O 1
ATOM 899 N N . ALA A 1 111 ? 21.448 -5.939 -23.145 1.00 83.38 111 ALA A N 1
ATOM 900 C CA . ALA A 1 111 ? 21.414 -5.652 -21.713 1.00 83.38 111 ALA A CA 1
ATOM 901 C C . ALA A 1 111 ? 20.204 -4.781 -21.333 1.00 83.38 111 ALA A C 1
ATOM 903 O O . ALA A 1 111 ? 19.523 -5.053 -20.343 1.00 83.38 111 ALA A O 1
ATOM 904 N N . PHE A 1 112 ? 19.890 -3.764 -22.139 1.00 83.00 112 PHE A N 1
ATOM 905 C CA . PHE A 1 112 ? 18.715 -2.921 -21.932 1.00 83.00 112 PHE A CA 1
ATOM 906 C C . PHE A 1 112 ? 17.406 -3.712 -22.067 1.00 83.00 112 PHE A C 1
ATOM 908 O O . PHE A 1 112 ? 16.527 -3.592 -21.215 1.00 83.00 112 PHE A O 1
ATOM 915 N N . THR A 1 113 ? 17.294 -4.574 -23.081 1.00 81.94 113 THR A N 1
ATOM 916 C CA . THR A 1 113 ? 16.105 -5.417 -23.301 1.00 81.94 113 THR A CA 1
ATOM 917 C C . THR A 1 113 ? 15.883 -6.388 -22.139 1.00 81.94 113 THR A C 1
ATOM 919 O O . THR A 1 113 ? 14.772 -6.480 -21.627 1.00 81.94 113 THR A O 1
ATOM 922 N N . GLN A 1 114 ? 16.944 -7.020 -21.626 1.00 85.75 114 GLN A N 1
ATOM 923 C CA . GLN A 1 114 ? 16.858 -7.888 -20.444 1.00 85.75 114 GLN A CA 1
ATOM 924 C C . GLN A 1 114 ? 16.348 -7.135 -19.205 1.00 85.75 114 GLN A C 1
ATOM 926 O O . GLN A 1 114 ? 15.531 -7.656 -18.445 1.00 85.75 114 GLN A O 1
ATOM 931 N N . ARG A 1 115 ? 16.790 -5.886 -19.005 1.00 85.81 115 ARG A N 1
ATOM 932 C CA . ARG A 1 115 ? 16.285 -5.037 -17.914 1.00 85.81 115 ARG A CA 1
ATOM 933 C C . ARG A 1 115 ? 14.823 -4.645 -18.115 1.00 85.81 115 ARG A C 1
ATOM 935 O O . ARG A 1 115 ? 14.084 -4.587 -17.135 1.00 85.81 115 ARG A O 1
ATOM 942 N N . LEU A 1 116 ? 14.387 -4.407 -19.353 1.00 85.75 116 LEU A N 1
ATOM 943 C CA . LEU A 1 116 ? 12.976 -4.160 -19.659 1.00 85.75 116 LEU A CA 1
ATOM 944 C C . LEU A 1 116 ? 12.103 -5.374 -19.328 1.00 85.75 116 LEU A C 1
ATOM 946 O O . LEU A 1 116 ? 11.060 -5.204 -18.697 1.00 85.75 116 LEU A O 1
ATOM 950 N N . ASP A 1 117 ? 12.540 -6.583 -19.680 1.00 84.62 117 ASP A N 1
ATOM 951 C CA . ASP A 1 117 ? 11.818 -7.817 -19.353 1.00 84.62 117 ASP A CA 1
ATOM 952 C C . ASP A 1 117 ? 11.693 -8.010 -17.833 1.00 84.62 117 ASP A C 1
ATOM 954 O O . ASP A 1 117 ? 10.623 -8.351 -17.315 1.00 84.62 117 ASP A O 1
ATOM 958 N N . GLU A 1 118 ? 12.760 -7.707 -17.089 1.00 87.94 118 GLU A N 1
ATOM 959 C CA . GLU A 1 118 ? 12.746 -7.720 -15.626 1.00 87.94 118 GLU A CA 1
ATOM 960 C C . GLU A 1 118 ? 11.747 -6.698 -15.051 1.00 87.94 118 GLU A C 1
ATOM 962 O O . GLU A 1 118 ? 10.963 -7.032 -14.159 1.00 87.94 118 GLU A O 1
ATOM 967 N N . ILE A 1 119 ? 11.699 -5.479 -15.601 1.00 86.12 119 ILE A N 1
ATOM 968 C CA . ILE A 1 119 ? 10.734 -4.438 -15.209 1.00 86.12 119 ILE A CA 1
ATOM 969 C C . ILE A 1 119 ? 9.292 -4.886 -15.480 1.00 86.12 119 ILE A C 1
ATOM 971 O O . ILE A 1 119 ? 8.415 -4.672 -14.637 1.00 86.12 119 ILE A O 1
ATOM 975 N N . VAL A 1 120 ? 9.027 -5.524 -16.625 1.00 84.25 120 VAL A N 1
ATOM 976 C CA . VAL A 1 120 ? 7.697 -6.059 -16.963 1.00 84.25 120 VAL A CA 1
ATOM 977 C C . VAL A 1 120 ? 7.268 -7.112 -15.942 1.00 84.25 120 VAL A C 1
ATOM 979 O O . VAL A 1 120 ? 6.144 -7.049 -15.4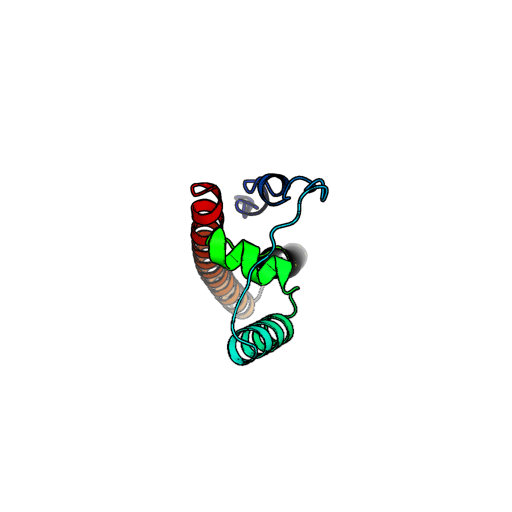33 1.00 84.25 120 VAL A O 1
ATOM 982 N N . ARG A 1 121 ? 8.170 -8.033 -15.580 1.00 87.69 121 ARG A N 1
ATOM 983 C CA . ARG A 1 121 ? 7.917 -9.059 -14.558 1.00 87.69 121 ARG A CA 1
ATOM 984 C C . ARG A 1 121 ? 7.602 -8.438 -13.196 1.00 87.69 121 ARG A C 1
ATOM 986 O O . ARG A 1 121 ? 6.583 -8.776 -12.595 1.00 87.69 121 ARG A O 1
ATOM 993 N N . LEU A 1 122 ? 8.428 -7.497 -12.736 1.00 86.06 122 LEU A N 1
ATOM 994 C CA . LEU A 1 122 ? 8.239 -6.816 -11.450 1.00 86.06 122 LEU A CA 1
ATOM 995 C C . LEU A 1 122 ? 6.922 -6.030 -11.402 1.00 86.06 122 LEU A C 1
ATOM 997 O O . LEU A 1 122 ? 6.233 -6.024 -10.382 1.00 86.06 122 LEU A O 1
ATOM 1001 N N . LYS A 1 123 ? 6.524 -5.405 -12.516 1.00 84.12 123 LYS A N 1
ATOM 1002 C CA . LYS A 1 123 ? 5.240 -4.700 -12.612 1.00 84.12 123 LYS A CA 1
ATOM 1003 C C . LYS A 1 123 ? 4.051 -5.659 -12.549 1.00 84.12 123 LYS A C 1
ATOM 1005 O O . LYS A 1 123 ? 3.035 -5.332 -11.936 1.00 84.12 123 LYS A O 1
ATOM 1010 N N . ALA A 1 124 ? 4.159 -6.847 -13.141 1.00 82.94 124 ALA A N 1
ATOM 1011 C CA . ALA A 1 124 ? 3.122 -7.872 -13.035 1.00 82.94 124 ALA A CA 1
ATOM 1012 C C . ALA A 1 124 ? 2.953 -8.366 -11.586 1.00 82.94 124 ALA A C 1
ATOM 1014 O O . ALA A 1 124 ? 1.826 -8.445 -11.093 1.00 82.94 124 ALA A O 1
ATOM 1015 N N . GLU A 1 125 ? 4.062 -8.616 -10.889 1.00 86.56 125 GLU A N 1
ATOM 1016 C CA . GLU A 1 125 ? 4.067 -9.020 -9.478 1.00 86.56 125 GLU A CA 1
ATOM 1017 C C . GLU A 1 125 ? 3.473 -7.930 -8.572 1.00 86.56 125 GLU A C 1
ATOM 1019 O O . GLU A 1 125 ? 2.577 -8.197 -7.767 1.00 86.56 125 GLU A O 1
ATOM 1024 N N . GLN A 1 126 ? 3.869 -6.671 -8.773 1.00 82.69 126 GLN A N 1
ATOM 1025 C CA . GLN A 1 126 ? 3.274 -5.534 -8.071 1.00 82.69 126 GLN A CA 1
ATOM 1026 C C . GLN A 1 126 ? 1.757 -5.456 -8.290 1.00 82.69 126 GLN A C 1
ATOM 1028 O O . GLN A 1 126 ? 0.996 -5.305 -7.334 1.00 82.69 126 GLN A O 1
ATOM 1033 N N . ASN A 1 127 ? 1.301 -5.585 -9.536 1.00 81.88 127 ASN A N 1
ATOM 1034 C CA . ASN A 1 127 ? -0.122 -5.545 -9.863 1.00 81.88 127 ASN A CA 1
ATOM 1035 C C . ASN A 1 127 ? -0.904 -6.667 -9.161 1.00 81.88 127 ASN A C 1
ATOM 1037 O O . ASN A 1 127 ? -2.062 -6.474 -8.779 1.00 81.88 127 ASN A O 1
ATOM 1041 N N . GLN A 1 128 ? -0.294 -7.838 -8.972 1.00 83.69 128 GLN A N 1
ATOM 1042 C CA . GLN A 1 128 ? -0.889 -8.924 -8.198 1.00 83.69 128 GLN A CA 1
ATOM 1043 C C . GLN A 1 128 ? -1.012 -8.553 -6.714 1.00 83.69 128 GLN A C 1
ATOM 1045 O O . GLN A 1 128 ? -2.092 -8.719 -6.141 1.00 83.69 128 GLN A O 1
ATOM 1050 N N . ILE A 1 129 ? 0.043 -7.995 -6.116 1.00 82.38 129 ILE A N 1
ATOM 1051 C CA . ILE A 1 129 ? 0.034 -7.522 -4.724 1.00 82.38 129 ILE A CA 1
ATOM 1052 C C . ILE A 1 129 ? -1.042 -6.445 -4.532 1.00 82.38 129 ILE A C 1
ATOM 1054 O O . ILE A 1 129 ? -1.853 -6.534 -3.612 1.00 82.38 129 ILE A O 1
ATOM 1058 N N . PHE A 1 130 ? -1.137 -5.469 -5.437 1.00 80.12 130 PHE A N 1
ATOM 1059 C CA . PHE A 1 130 ? -2.164 -4.427 -5.372 1.00 80.12 130 PHE A CA 1
ATOM 1060 C C . PHE A 1 130 ? -3.585 -4.984 -5.474 1.00 80.12 130 PHE A C 1
ATOM 1062 O O . PHE A 1 130 ? -4.467 -4.539 -4.741 1.00 80.12 130 PHE A O 1
ATOM 1069 N N . ARG A 1 131 ? -3.827 -6.001 -6.312 1.00 77.94 131 ARG A N 1
ATOM 1070 C CA . ARG A 1 131 ? -5.131 -6.689 -6.350 1.00 77.94 131 ARG A CA 1
ATOM 1071 C C . ARG A 1 131 ? -5.449 -7.393 -5.034 1.00 77.94 131 ARG A C 1
ATOM 1073 O O . ARG A 1 131 ? -6.606 -7.392 -4.627 1.00 77.94 131 ARG A O 1
ATOM 1080 N N . GLN A 1 132 ? -4.461 -8.005 -4.383 1.00 79.44 132 GLN A N 1
ATOM 1081 C CA . GLN A 1 132 ? -4.653 -8.652 -3.081 1.00 79.44 132 GLN A CA 1
ATOM 1082 C C . GLN A 1 132 ? -4.974 -7.622 -1.994 1.00 79.44 132 GLN A C 1
ATOM 1084 O O . GLN A 1 132 ? -5.964 -7.784 -1.286 1.00 79.44 132 GLN A O 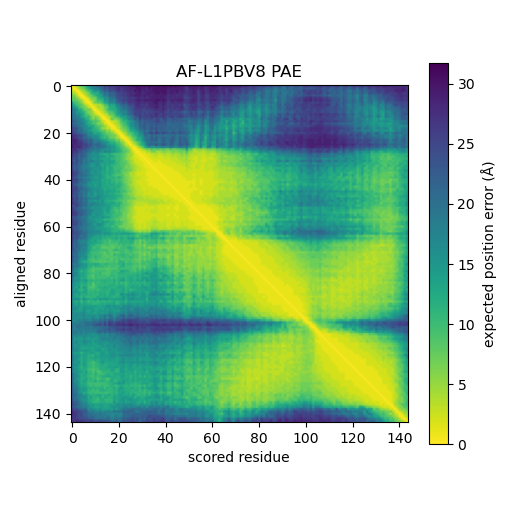1
ATOM 1089 N N . ILE A 1 133 ? -4.212 -6.527 -1.933 1.00 75.69 133 ILE A N 1
ATOM 1090 C CA . ILE A 1 133 ? -4.473 -5.393 -1.036 1.00 75.69 133 ILE A CA 1
ATOM 1091 C C . ILE A 1 133 ? -5.885 -4.844 -1.263 1.00 75.69 133 ILE A C 1
ATOM 1093 O O . ILE A 1 133 ? -6.636 -4.655 -0.310 1.00 75.69 133 ILE A O 1
ATOM 1097 N N . TYR A 1 134 ? -6.285 -4.648 -2.521 1.00 71.69 134 TYR A N 1
ATOM 1098 C CA . TYR A 1 134 ? -7.623 -4.165 -2.844 1.00 71.69 134 TYR A CA 1
ATOM 1099 C C . TYR A 1 134 ? -8.717 -5.140 -2.404 1.00 71.69 134 TYR A C 1
ATOM 1101 O O . TYR A 1 134 ? -9.716 -4.705 -1.850 1.00 71.69 134 TYR A O 1
ATOM 1109 N N . LYS A 1 135 ? -8.542 -6.454 -2.604 1.00 71.25 135 LYS A N 1
ATOM 1110 C CA . LYS A 1 135 ? -9.505 -7.462 -2.126 1.00 71.25 135 LYS A CA 1
ATOM 1111 C C . LYS A 1 135 ? -9.666 -7.433 -0.608 1.00 71.25 135 LYS A C 1
ATOM 1113 O O . LYS A 1 135 ? -10.790 -7.561 -0.139 1.00 71.25 135 LYS A O 1
ATOM 1118 N N . LEU A 1 136 ? -8.572 -7.251 0.134 1.00 71.50 136 LEU A N 1
ATOM 1119 C CA . LEU A 1 136 ? -8.623 -7.100 1.589 1.00 71.50 136 LEU A CA 1
ATOM 1120 C C . LEU A 1 136 ? -9.449 -5.860 1.962 1.00 71.50 136 LEU A C 1
ATOM 1122 O O . LEU A 1 136 ? -10.427 -5.970 2.684 1.00 71.50 136 LEU A O 1
ATOM 1126 N N . ILE A 1 137 ? -9.150 -4.710 1.356 1.00 69.19 137 ILE A N 1
ATOM 1127 C CA . ILE A 1 137 ? -9.836 -3.445 1.660 1.00 69.19 137 ILE A CA 1
ATOM 1128 C C . ILE A 1 137 ? -11.301 -3.414 1.174 1.00 69.19 137 ILE A C 1
ATOM 1130 O O . ILE A 1 137 ? -12.153 -2.790 1.798 1.00 69.19 137 ILE A O 1
ATOM 1134 N N . ALA A 1 138 ? -11.619 -4.033 0.039 1.00 65.69 138 ALA A N 1
ATOM 1135 C CA . ALA A 1 138 ? -12.968 -4.024 -0.532 1.00 65.69 138 ALA A CA 1
ATOM 1136 C C . ALA A 1 138 ? -13.906 -5.032 0.149 1.00 65.69 138 ALA A C 1
ATOM 1138 O O . ALA A 1 138 ? -15.124 -4.850 0.133 1.00 65.69 138 ALA A O 1
ATOM 1139 N N . ASN A 1 139 ? -13.359 -6.096 0.744 1.00 60.06 139 ASN A N 1
ATOM 1140 C CA . ASN A 1 139 ? -14.135 -6.984 1.605 1.00 60.06 139 ASN A CA 1
ATOM 1141 C C . ASN A 1 139 ? -14.474 -6.302 2.938 1.00 60.06 139 ASN A C 1
ATOM 1143 O O . ASN A 1 139 ? -15.596 -6.466 3.410 1.00 60.06 139 ASN A O 1
ATOM 1147 N N . ASP A 1 140 ? -13.583 -5.455 3.464 1.00 54.28 140 ASP A N 1
ATOM 1148 C CA . ASP A 1 140 ? -13.868 -4.602 4.628 1.00 54.28 140 ASP A CA 1
ATOM 1149 C C . ASP A 1 140 ? -15.075 -3.671 4.377 1.00 54.28 140 ASP A C 1
ATOM 1151 O O . ASP A 1 140 ? -15.925 -3.466 5.240 1.00 54.28 140 ASP A O 1
ATOM 1155 N N . SER A 1 141 ? -15.231 -3.132 3.161 1.00 52.22 141 SER A N 1
ATOM 1156 C CA . SER A 1 141 ? -16.344 -2.2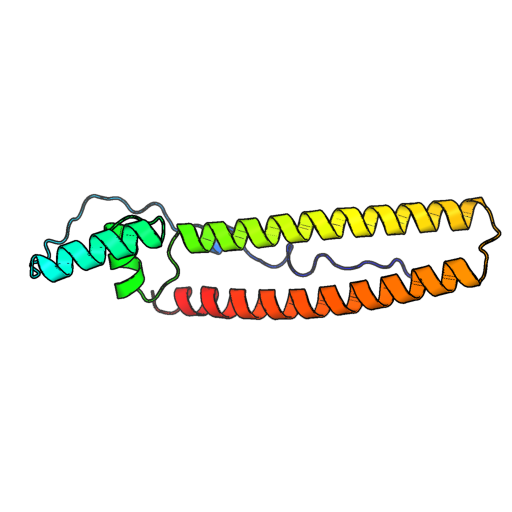20 2.851 1.00 52.22 141 SER A CA 1
ATOM 1157 C C . SER A 1 141 ? -17.694 -2.902 2.584 1.00 52.22 141 SER A C 1
ATOM 1159 O O . SER A 1 141 ? -18.680 -2.196 2.399 1.00 52.22 141 SER A O 1
ATOM 1161 N N . LYS A 1 142 ? -17.761 -4.240 2.505 1.00 48.09 142 LYS A N 1
ATOM 1162 C CA . LYS A 1 142 ? -19.021 -4.991 2.295 1.00 48.09 142 LYS A CA 1
ATOM 1163 C C . LYS A 1 142 ? -19.674 -5.480 3.590 1.00 48.09 142 LYS A C 1
ATOM 1165 O O . LYS A 1 142 ? -20.823 -5.907 3.543 1.00 48.09 142 LYS A O 1
ATOM 1170 N N . ASN A 1 143 ? -18.956 -5.417 4.710 1.00 41.75 143 ASN A N 1
ATOM 1171 C CA . ASN A 1 143 ? -19.434 -5.843 6.029 1.00 41.75 143 ASN A CA 1
ATOM 1172 C C . ASN A 1 143 ? -19.843 -4.663 6.936 1.00 41.75 143 ASN A C 1
ATOM 117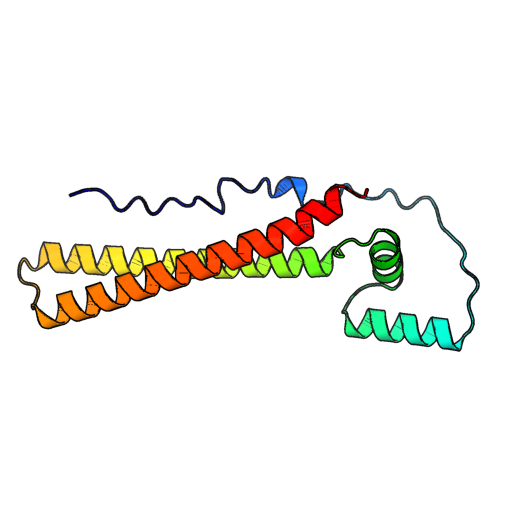4 O O . ASN A 1 143 ? -20.087 -4.872 8.122 1.00 41.75 143 ASN A O 1
ATOM 1178 N N . SER A 1 144 ? -19.880 -3.433 6.405 1.00 39.47 144 SER A N 1
ATOM 1179 C CA . SER A 1 144 ? -20.314 -2.210 7.105 1.00 39.47 144 SER A CA 1
ATOM 1180 C C . SER A 1 144 ? -21.692 -1.746 6.661 1.00 39.47 144 SER A C 1
ATOM 1182 O O . SER A 1 144 ? -21.999 -1.908 5.459 1.00 39.47 144 SER A O 1
#

Mean predicted aligned error: 11.88 Å

Secondary structure (DSSP, 8-state):
--------TTTTT--GGGGS---------------HHHHHHHHHHHHHTT--HHHHHHHHHH----HHHHHHHHHHHHHHHHHHHHHHHHHHHHHHHHHHHS---HHHHHHHHHHHHHHHHHHHHHHHHHHHHHHHHHHHTT--

Solvent-accessible surface area (backbone atoms only — not comparable to full-atom values): 8696 Å² total; per-residue (Å²): 132,83,77,84,74,76,67,67,66,65,74,76,68,52,66,66,70,79,71,58,77,77,86,76,80,85,84,77,86,84,90,82,91,73,54,69,70,56,53,52,52,47,51,51,53,15,57,77,67,73,47,47,61,66,51,50,52,49,23,68,73,58,70,28,84,38,74,65,59,52,49,51,52,51,54,50,52,54,53,49,52,56,51,51,54,52,53,52,51,52,53,52,51,51,51,51,52,42,64,71,63,76,63,71,61,66,70,60,53,50,55,51,49,54,51,49,53,50,50,53,51,53,51,52,53,50,54,50,50,52,52,53,54,48,52,57,58,54,52,33,65,69,72,107

Sequence (144 aa):
MRTLKILPYFASNLNLKALEKTPLNKSKYLILRISESQKERWKRLSAERKTTLTDLIISAVEGNMNAQERRAVLKFIEKQDNIFAKIENNINQFAYVANAKKEVHSAELIAFTQRLDEIVRLKAEQNQIFRQIYKLIANDSKNS

Radius of gyration: 23.15 Å; Cα contacts (8 Å, |Δi|>4): 33; chains: 1; bounding box: 48×22×70 Å

pLDDT: mean 74.52, std 16.83, range [30.06, 97.88]

Foldseek 3Di:
DDPPCVDPVPVVPDPVVVLDDDPDPPPDDDDDDDDPVVVVVLCVVCVVVVHDSVQSVVCVVLVADGPVSSVVVVVVVVVVVVVVVVVVVVVVVVVVVCVVVVDDPPVNVVVVVVVVVVVVVVVVVVVVVVVVVVVRRVVSVVSD